Protein AF-A0A7C3IDZ4-F1 (afdb_monomer)

Structure (mmCIF, N/CA/C/O backbone):
data_AF-A0A7C3IDZ4-F1
#
_entry.id   AF-A0A7C3IDZ4-F1
#
loop_
_atom_site.group_PDB
_atom_site.id
_atom_site.type_symbol
_atom_site.label_atom_id
_atom_site.label_alt_id
_atom_site.label_comp_id
_atom_site.label_asym_id
_atom_site.label_entity_id
_atom_site.label_seq_id
_atom_site.pdbx_PDB_ins_code
_atom_site.Cartn_x
_atom_site.Cartn_y
_atom_site.Cartn_z
_atom_site.occupancy
_atom_site.B_iso_or_equiv
_atom_site.auth_seq_id
_atom_site.auth_comp_id
_atom_site.auth_asym_id
_atom_site.auth_atom_id
_atom_site.pdbx_PDB_model_num
ATOM 1 N N . MET A 1 1 ? 34.354 19.135 -45.938 1.00 57.25 1 MET A N 1
ATOM 2 C CA . MET A 1 1 ? 33.741 17.793 -45.785 1.00 57.25 1 MET A CA 1
ATOM 3 C C . MET A 1 1 ? 32.592 17.677 -46.777 1.00 57.25 1 MET A C 1
ATOM 5 O O . MET A 1 1 ? 31.870 18.653 -46.934 1.00 57.25 1 MET A O 1
ATOM 9 N N . THR A 1 2 ? 32.442 16.558 -47.489 1.00 76.56 2 THR A N 1
ATOM 10 C CA . THR A 1 2 ? 31.368 16.377 -48.483 1.00 76.56 2 THR A CA 1
ATOM 11 C C . THR A 1 2 ? 30.040 16.022 -47.804 1.00 76.56 2 THR A C 1
ATOM 13 O O . THR A 1 2 ? 30.014 15.415 -46.730 1.00 76.56 2 THR A O 1
ATOM 16 N N . ARG A 1 3 ? 28.915 16.399 -48.429 1.00 82.06 3 ARG A N 1
ATOM 17 C CA . ARG A 1 3 ? 27.558 16.241 -47.868 1.00 82.06 3 ARG A CA 1
ATOM 18 C C . ARG A 1 3 ? 27.224 14.786 -47.504 1.00 82.06 3 ARG A C 1
ATOM 20 O O . ARG A 1 3 ? 26.533 14.544 -46.522 1.00 82.06 3 ARG A O 1
ATOM 27 N N . LEU A 1 4 ? 27.765 13.824 -48.253 1.00 84.75 4 LEU A N 1
ATOM 28 C CA . LEU A 1 4 ? 27.588 12.387 -48.016 1.00 84.75 4 LEU A CA 1
ATOM 29 C C . LEU A 1 4 ? 28.241 11.931 -46.702 1.00 84.75 4 LEU A C 1
ATOM 31 O O . LEU A 1 4 ? 27.619 11.211 -45.926 1.00 84.75 4 LEU A O 1
ATOM 35 N N . THR A 1 5 ? 29.447 12.419 -46.397 1.00 88.81 5 THR A N 1
ATOM 36 C CA . THR A 1 5 ? 30.165 12.072 -45.163 1.00 88.81 5 THR A CA 1
ATOM 37 C C . THR A 1 5 ? 29.439 12.591 -43.924 1.00 88.81 5 THR A C 1
ATOM 39 O O . THR A 1 5 ? 29.325 11.879 -42.927 1.00 88.81 5 THR A O 1
ATOM 42 N N . GLN A 1 6 ? 28.892 13.808 -43.990 1.00 86.50 6 GLN A N 1
ATOM 43 C CA . GLN A 1 6 ? 28.116 14.377 -42.887 1.00 86.50 6 GLN A CA 1
ATOM 44 C C . GLN A 1 6 ? 26.840 13.566 -42.617 1.00 86.50 6 GLN A C 1
ATOM 46 O O . GLN A 1 6 ? 26.534 13.276 -41.460 1.00 86.50 6 GLN A O 1
ATOM 51 N N . VAL A 1 7 ? 26.132 13.143 -43.671 1.00 93.06 7 VAL A N 1
ATOM 52 C CA . VAL A 1 7 ? 24.937 12.295 -43.542 1.00 93.06 7 VAL A CA 1
ATOM 53 C C . VAL A 1 7 ? 25.289 10.953 -42.897 1.00 93.06 7 VAL A C 1
ATOM 55 O O . VAL A 1 7 ? 24.634 10.565 -41.936 1.00 93.06 7 VAL A O 1
ATOM 58 N N . SER A 1 8 ? 26.358 10.274 -43.324 1.00 90.62 8 SER A N 1
ATOM 59 C CA . SER A 1 8 ? 26.771 8.996 -42.720 1.00 90.62 8 SER A CA 1
ATOM 60 C C . SER A 1 8 ? 27.120 9.112 -41.229 1.00 90.62 8 SER A C 1
ATOM 62 O O . SER A 1 8 ? 26.749 8.237 -40.440 1.00 90.62 8 SER A O 1
ATOM 64 N N . ILE A 1 9 ? 27.794 10.195 -40.822 1.00 92.62 9 ILE A N 1
ATOM 65 C CA . ILE A 1 9 ? 28.137 10.450 -39.413 1.00 92.62 9 ILE A CA 1
ATOM 66 C C . ILE A 1 9 ? 26.869 10.682 -38.582 1.00 92.62 9 ILE A C 1
ATOM 68 O O . ILE A 1 9 ? 26.713 10.084 -37.512 1.00 92.62 9 ILE A O 1
ATOM 72 N N . ILE A 1 10 ? 25.946 11.510 -39.080 1.00 94.25 10 ILE A N 1
ATOM 73 C CA . ILE A 1 10 ? 24.675 11.800 -38.404 1.00 94.25 10 ILE A CA 1
ATOM 74 C C . ILE A 1 10 ? 23.832 10.527 -38.284 1.00 94.25 10 ILE A C 1
ATOM 76 O O . ILE A 1 10 ? 23.358 10.215 -37.192 1.00 94.25 10 ILE A O 1
ATOM 80 N N . THR A 1 11 ? 23.710 9.741 -39.353 1.00 94.94 11 THR A N 1
ATOM 81 C CA . THR A 1 11 ? 22.943 8.489 -39.357 1.00 94.94 11 THR A CA 1
ATOM 82 C C . THR A 1 11 ? 23.469 7.497 -38.320 1.00 94.94 11 THR A C 1
ATOM 84 O O . THR A 1 11 ? 22.690 6.956 -37.537 1.00 94.94 11 THR A O 1
ATOM 87 N N . ARG A 1 12 ? 24.793 7.300 -38.226 1.00 93.75 12 ARG A N 1
ATOM 88 C CA . ARG A 1 12 ? 25.386 6.409 -37.210 1.00 93.75 12 ARG A CA 1
ATOM 89 C C . ARG A 1 12 ? 25.112 6.902 -35.784 1.00 93.75 12 ARG A C 1
ATOM 91 O O . ARG A 1 12 ? 24.894 6.087 -34.885 1.00 93.75 12 ARG A O 1
ATOM 98 N N . LYS A 1 13 ? 25.103 8.223 -35.576 1.00 94.81 13 LYS A N 1
ATOM 99 C CA . LYS A 1 13 ? 24.764 8.840 -34.288 1.00 94.81 13 LYS A CA 1
ATOM 100 C C . LYS A 1 13 ? 23.296 8.590 -33.931 1.00 94.81 13 LYS A C 1
ATOM 102 O O . LYS A 1 13 ? 23.028 8.130 -32.825 1.00 94.81 13 LYS A O 1
ATOM 107 N N . ILE A 1 14 ? 22.376 8.816 -34.871 1.00 96.75 14 ILE A N 1
ATOM 108 C CA . ILE A 1 14 ? 20.938 8.574 -34.689 1.00 96.75 14 ILE A CA 1
ATOM 109 C C . ILE A 1 14 ? 20.689 7.113 -34.320 1.00 96.75 14 ILE A C 1
ATOM 111 O O . ILE A 1 14 ? 20.118 6.866 -33.267 1.00 96.75 14 ILE A O 1
ATOM 115 N N . ILE A 1 15 ? 21.205 6.159 -35.104 1.00 95.88 15 ILE A N 1
ATOM 116 C CA . ILE A 1 15 ? 21.013 4.720 -34.856 1.00 95.88 15 ILE A CA 1
ATOM 117 C C . ILE A 1 15 ? 21.418 4.345 -33.425 1.00 95.88 15 ILE A C 1
ATOM 119 O O . ILE A 1 15 ? 20.672 3.662 -32.725 1.00 95.88 15 ILE A O 1
ATOM 123 N N . ARG A 1 16 ? 22.574 4.835 -32.959 1.00 95.38 16 ARG A N 1
ATOM 124 C CA . ARG A 1 16 ? 23.049 4.572 -31.596 1.00 95.38 16 ARG A CA 1
ATOM 125 C C . ARG A 1 16 ? 22.072 5.099 -30.541 1.00 95.38 16 ARG A C 1
ATOM 127 O O . ARG A 1 16 ? 21.726 4.363 -29.621 1.00 95.38 16 ARG A O 1
ATOM 134 N N . TYR A 1 17 ? 21.622 6.347 -30.662 1.00 96.50 17 TYR A N 1
ATOM 135 C CA . TYR A 1 17 ? 20.685 6.928 -29.696 1.00 96.50 17 TYR A CA 1
ATOM 136 C C . TYR A 1 17 ? 19.290 6.305 -29.775 1.00 96.50 17 TYR A C 1
ATOM 138 O O . TYR A 1 17 ? 18.652 6.148 -28.739 1.00 96.50 17 TYR A O 1
ATOM 146 N N . THR A 1 18 ? 18.833 5.885 -30.956 1.00 97.12 18 THR A N 1
ATOM 147 C CA . THR A 1 18 ? 17.564 5.164 -31.110 1.00 97.12 18 THR A CA 1
ATOM 148 C C . THR A 1 18 ? 17.602 3.824 -30.381 1.00 97.12 18 THR A C 1
ATOM 150 O O . THR A 1 18 ? 16.656 3.505 -29.666 1.00 97.12 18 THR A O 1
ATOM 153 N N . ILE A 1 19 ? 18.704 3.071 -30.482 1.00 96.75 19 ILE A N 1
ATOM 154 C CA . ILE A 1 19 ? 18.875 1.806 -29.749 1.00 96.75 19 ILE A CA 1
ATOM 155 C C . ILE A 1 19 ? 18.811 2.046 -28.235 1.00 96.75 19 ILE A C 1
ATOM 157 O O . ILE A 1 19 ? 18.050 1.373 -27.541 1.00 96.75 19 ILE A O 1
ATOM 161 N N . PHE A 1 20 ? 19.539 3.044 -27.723 1.00 96.75 20 PHE A N 1
ATOM 162 C CA . PHE A 1 20 ? 19.459 3.408 -26.305 1.00 96.75 20 PHE A CA 1
ATOM 163 C C . PHE A 1 20 ? 18.056 3.870 -25.892 1.00 96.75 20 PHE A C 1
ATOM 165 O O . PHE A 1 20 ? 17.595 3.514 -24.811 1.00 96.75 20 PHE A O 1
ATOM 172 N N . GLY A 1 21 ? 17.353 4.604 -26.757 1.00 97.12 21 GLY A N 1
ATOM 173 C CA . GLY A 1 21 ? 15.973 5.024 -26.524 1.00 97.12 21 GLY A CA 1
ATOM 174 C C . GLY A 1 21 ? 15.012 3.841 -26.408 1.00 97.12 21 GLY A C 1
ATOM 175 O O . GLY A 1 21 ? 14.217 3.787 -25.472 1.00 97.12 21 GLY A O 1
ATOM 176 N N . ILE A 1 22 ? 15.122 2.855 -27.303 1.00 96.94 22 ILE A N 1
ATOM 177 C CA . ILE A 1 22 ? 14.294 1.641 -27.269 1.00 96.94 22 ILE A CA 1
ATOM 178 C C . ILE A 1 22 ? 14.565 0.846 -25.988 1.00 96.94 22 ILE A C 1
ATOM 180 O O . ILE A 1 22 ? 13.621 0.469 -25.294 1.00 96.94 22 ILE A O 1
ATOM 184 N N . ILE A 1 23 ? 15.836 0.639 -25.635 1.00 97.31 23 ILE A N 1
ATOM 185 C CA . ILE A 1 23 ? 16.214 -0.051 -24.392 1.00 97.31 23 ILE A CA 1
ATOM 186 C C . ILE A 1 23 ? 15.647 0.696 -23.175 1.00 97.31 23 ILE A C 1
ATOM 188 O O . ILE A 1 23 ? 15.051 0.077 -22.293 1.00 97.31 23 ILE A O 1
ATOM 192 N N . GLY A 1 24 ? 15.759 2.026 -23.157 1.00 97.38 24 GLY A N 1
ATOM 193 C CA . GLY A 1 24 ? 15.195 2.867 -22.102 1.00 97.38 24 GLY A CA 1
ATOM 194 C C . GLY A 1 24 ? 13.680 2.711 -21.961 1.00 97.38 24 GLY A C 1
ATOM 195 O O . GLY A 1 24 ? 13.187 2.543 -20.847 1.00 97.38 24 GLY A O 1
ATOM 196 N N . ILE A 1 25 ? 12.939 2.686 -23.072 1.00 97.06 25 ILE A N 1
ATOM 197 C CA . ILE A 1 25 ? 11.479 2.491 -23.072 1.00 97.06 25 ILE A CA 1
ATOM 198 C C . ILE A 1 25 ? 11.100 1.110 -22.522 1.00 97.06 25 ILE A C 1
ATOM 200 O O . ILE A 1 25 ? 10.138 1.000 -21.758 1.00 97.06 25 ILE A O 1
ATOM 204 N N . VAL A 1 26 ? 11.846 0.060 -22.873 1.00 97.06 26 VAL A N 1
ATOM 205 C CA . VAL A 1 26 ? 11.594 -1.302 -22.372 1.00 97.06 26 VAL A CA 1
ATOM 206 C C . VAL A 1 26 ? 11.793 -1.369 -20.858 1.00 97.06 26 VAL A C 1
ATOM 208 O O . VAL A 1 26 ? 10.920 -1.878 -20.150 1.00 97.06 26 VAL A O 1
ATOM 211 N N . ILE A 1 27 ? 12.894 -0.805 -20.353 1.00 97.31 27 ILE A N 1
ATOM 212 C CA . ILE A 1 27 ? 13.179 -0.755 -18.912 1.00 97.31 27 ILE A CA 1
ATOM 213 C C . ILE A 1 27 ? 12.111 0.066 -18.186 1.00 97.31 27 ILE A C 1
ATOM 215 O O . ILE A 1 27 ? 11.552 -0.400 -17.193 1.00 97.31 27 ILE A O 1
ATOM 219 N N . LEU A 1 28 ? 11.773 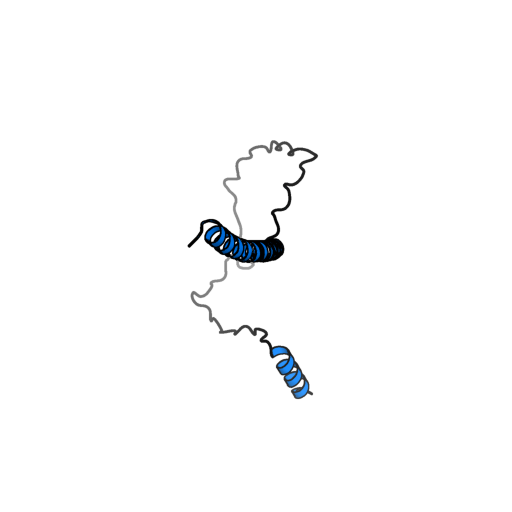1.251 -18.701 1.00 97.50 28 LEU A N 1
ATOM 220 C CA . LEU A 1 28 ? 10.767 2.131 -18.107 1.00 97.50 28 LEU A CA 1
ATOM 221 C C . LEU A 1 28 ? 9.399 1.443 -18.024 1.00 97.50 28 LEU A C 1
ATOM 223 O O . LEU A 1 28 ? 8.744 1.487 -16.983 1.00 97.50 28 LEU A O 1
ATOM 227 N N . ARG A 1 29 ? 8.980 0.758 -19.093 1.00 96.62 29 ARG A N 1
ATOM 228 C CA . ARG A 1 29 ? 7.719 0.006 -19.121 1.00 96.62 29 ARG A CA 1
ATOM 229 C C . ARG A 1 29 ? 7.723 -1.139 -18.109 1.00 96.62 29 ARG A C 1
ATOM 231 O O . ARG A 1 29 ? 6.734 -1.319 -17.399 1.00 96.62 29 ARG A O 1
ATOM 238 N N . GLY A 1 30 ? 8.817 -1.897 -18.028 1.00 96.38 30 GLY A N 1
ATOM 239 C CA . GLY A 1 30 ? 8.973 -2.977 -17.052 1.00 96.38 30 GLY A CA 1
ATOM 240 C C . GLY A 1 30 ? 8.907 -2.469 -15.609 1.00 96.38 30 GLY A C 1
ATOM 241 O O . GLY A 1 30 ? 8.152 -3.008 -14.795 1.00 96.38 30 GLY A O 1
ATOM 242 N N . ALA A 1 31 ? 9.631 -1.388 -15.313 1.00 96.81 31 ALA A N 1
ATOM 243 C CA . ALA A 1 31 ? 9.615 -0.733 -14.010 1.00 96.81 31 ALA A CA 1
ATOM 244 C C . ALA A 1 31 ? 8.212 -0.217 -13.651 1.00 96.81 31 ALA A C 1
ATOM 246 O O . ALA A 1 31 ? 7.723 -0.496 -12.558 1.00 96.81 31 ALA A O 1
ATOM 247 N N . PHE A 1 32 ? 7.526 0.453 -14.583 1.00 96.94 32 PHE A N 1
ATOM 248 C CA . PHE A 1 32 ? 6.181 0.988 -14.363 1.00 96.94 32 PHE A CA 1
ATOM 249 C C . PHE A 1 32 ? 5.153 -0.111 -14.065 1.00 96.94 32 PHE A C 1
ATOM 251 O O . PHE A 1 32 ? 4.392 -0.005 -13.106 1.00 96.94 32 PHE A O 1
ATOM 258 N N . LEU A 1 33 ? 5.152 -1.202 -14.840 1.00 95.06 33 LEU A N 1
ATOM 259 C CA . LEU A 1 33 ? 4.241 -2.330 -14.611 1.00 95.06 33 LEU A CA 1
ATOM 260 C C . LEU A 1 33 ? 4.504 -3.019 -13.267 1.00 95.06 33 LEU A C 1
ATOM 262 O O . LEU A 1 33 ? 3.561 -3.415 -12.581 1.00 95.06 33 LEU A O 1
ATOM 266 N N . THR A 1 34 ? 5.773 -3.156 -12.889 1.00 94.62 34 THR A N 1
ATOM 267 C CA . THR A 1 34 ? 6.170 -3.767 -11.614 1.00 94.62 34 THR A CA 1
ATOM 268 C C . THR A 1 34 ? 5.755 -2.884 -10.442 1.00 94.62 34 THR A C 1
ATOM 270 O O . THR A 1 34 ? 5.099 -3.364 -9.519 1.00 94.62 34 THR A O 1
ATOM 273 N N . ALA A 1 35 ? 6.040 -1.582 -10.517 1.00 93.44 35 ALA A N 1
ATOM 274 C CA . ALA A 1 35 ? 5.618 -0.603 -9.522 1.00 93.44 35 ALA A CA 1
ATOM 275 C C . ALA A 1 35 ? 4.090 -0.573 -9.369 1.00 93.44 35 ALA A C 1
ATOM 277 O O . ALA A 1 35 ? 3.585 -0.609 -8.249 1.00 93.44 35 ALA A O 1
ATOM 278 N N . TYR A 1 36 ? 3.344 -0.597 -10.478 1.00 94.12 36 TYR A N 1
ATOM 279 C CA . TYR A 1 36 ? 1.882 -0.638 -10.454 1.00 94.12 36 TYR A CA 1
ATOM 280 C C . TYR A 1 36 ? 1.340 -1.905 -9.777 1.00 94.12 36 TYR A C 1
ATOM 282 O O . TYR A 1 36 ? 0.413 -1.826 -8.971 1.00 94.12 36 TYR A O 1
ATOM 290 N N . LYS A 1 37 ? 1.924 -3.078 -10.061 1.00 91.12 37 LYS A N 1
ATOM 291 C CA . LYS A 1 37 ? 1.531 -4.343 -9.417 1.00 91.12 37 LYS A CA 1
ATOM 292 C C . LYS A 1 37 ? 1.793 -4.329 -7.914 1.00 91.12 37 LYS A C 1
ATOM 294 O O . LYS A 1 37 ? 0.915 -4.718 -7.152 1.00 91.12 37 LYS A O 1
ATOM 299 N N . ILE A 1 38 ? 2.968 -3.857 -7.498 1.00 92.38 38 ILE A N 1
ATOM 300 C CA . ILE A 1 38 ? 3.326 -3.721 -6.080 1.00 92.38 38 ILE A CA 1
ATOM 301 C C . ILE A 1 38 ? 2.355 -2.757 -5.391 1.00 92.38 38 ILE A C 1
ATOM 303 O O . ILE A 1 38 ? 1.802 -3.080 -4.344 1.00 92.38 38 ILE A O 1
ATOM 307 N N . TYR A 1 39 ? 2.077 -1.609 -6.012 1.00 91.31 39 TYR A N 1
ATOM 308 C CA . TYR A 1 39 ? 1.122 -0.639 -5.487 1.00 91.31 39 TYR A CA 1
ATOM 309 C C . TYR A 1 39 ? -0.273 -1.248 -5.307 1.00 91.31 39 TYR A C 1
ATOM 311 O O . TYR A 1 39 ? -0.848 -1.138 -4.232 1.00 91.31 39 TYR A O 1
ATOM 319 N N . ARG A 1 40 ? -0.794 -1.956 -6.315 1.00 88.06 40 ARG A N 1
ATOM 320 C CA . ARG A 1 40 ? -2.124 -2.587 -6.264 1.00 88.06 40 ARG A CA 1
ATOM 321 C C . ARG A 1 40 ? -2.203 -3.773 -5.292 1.00 88.06 40 ARG A C 1
ATOM 323 O O . ARG A 1 40 ? -3.296 -4.110 -4.851 1.00 88.06 40 ARG A O 1
ATOM 330 N N . TYR A 1 41 ? -1.074 -4.407 -4.973 1.00 88.25 41 TYR A N 1
ATOM 331 C CA . TYR A 1 41 ? -0.998 -5.463 -3.961 1.00 88.25 41 TYR A CA 1
ATOM 332 C C . TYR A 1 41 ? -1.181 -4.899 -2.545 1.00 88.25 41 TYR A C 1
ATOM 334 O O . TYR A 1 41 ? -1.937 -5.460 -1.758 1.00 88.25 41 TYR A O 1
ATOM 342 N N . TYR A 1 42 ? -0.537 -3.769 -2.237 1.00 88.75 42 TYR A N 1
ATOM 343 C CA . TYR A 1 42 ? -0.679 -3.105 -0.935 1.00 88.75 42 TYR A CA 1
ATOM 344 C C . TYR A 1 42 ? -1.936 -2.228 -0.833 1.00 88.75 42 TYR A C 1
ATOM 346 O O . TYR A 1 42 ? -2.514 -2.103 0.243 1.00 88.75 42 TYR A O 1
ATOM 354 N N . PHE A 1 43 ? -2.376 -1.648 -1.951 1.00 88.94 43 PHE A N 1
ATOM 355 C CA . PHE A 1 43 ? -3.562 -0.800 -2.064 1.00 88.94 43 PHE A CA 1
ATOM 356 C C . PHE A 1 43 ? -4.514 -1.400 -3.106 1.00 88.94 43 PHE A C 1
ATOM 358 O O . PHE A 1 43 ? -4.518 -0.970 -4.269 1.00 88.94 43 PHE A O 1
ATOM 365 N N . PRO A 1 44 ? -5.301 -2.425 -2.729 1.00 82.75 44 PRO A N 1
ATOM 366 C CA . PRO A 1 44 ? -6.281 -3.001 -3.636 1.00 82.75 44 PRO A CA 1
ATOM 367 C C . PRO A 1 44 ? -7.265 -1.920 -4.087 1.00 82.75 44 PRO A C 1
ATOM 369 O O . PRO A 1 44 ? -7.604 -1.005 -3.335 1.00 82.75 44 PRO A O 1
ATOM 372 N N . ALA A 1 45 ? -7.722 -2.013 -5.337 1.00 79.44 45 ALA A N 1
ATOM 373 C CA . ALA A 1 45 ? -8.754 -1.102 -5.808 1.00 79.44 45 ALA A CA 1
ATOM 374 C C . ALA A 1 45 ? -10.012 -1.232 -4.944 1.00 79.44 45 ALA A C 1
ATOM 376 O O . ALA A 1 45 ? -10.320 -2.344 -4.502 1.00 79.44 45 ALA A O 1
ATOM 377 N N . PRO A 1 46 ? -10.749 -0.125 -4.744 1.00 75.44 46 PRO A N 1
ATOM 378 C CA . PRO A 1 46 ? -12.013 -0.167 -4.034 1.00 75.44 46 PRO A CA 1
ATOM 379 C C . PRO A 1 46 ? -12.896 -1.255 -4.651 1.00 75.44 46 PRO A C 1
ATOM 381 O O . PRO A 1 46 ? -12.965 -1.337 -5.886 1.00 75.44 46 PRO A O 1
ATOM 384 N N . PRO A 1 47 ? -13.534 -2.107 -3.832 1.00 75.62 47 PRO A N 1
ATOM 385 C CA . PRO A 1 47 ? -14.455 -3.101 -4.351 1.00 75.62 47 PRO A CA 1
ATOM 386 C C . PRO A 1 47 ? -15.527 -2.401 -5.198 1.00 75.62 47 PRO A C 1
ATOM 388 O O . PRO A 1 47 ? -15.910 -1.266 -4.885 1.00 75.62 47 PRO A O 1
ATOM 391 N N . PRO A 1 48 ? -15.992 -3.040 -6.288 1.00 77.50 48 PRO A N 1
ATOM 392 C CA . PRO A 1 48 ? -17.059 -2.478 -7.098 1.00 77.50 48 PRO A CA 1
ATOM 393 C C . PRO A 1 48 ? -18.264 -2.168 -6.201 1.00 77.50 48 PRO A C 1
ATOM 395 O O . PRO A 1 48 ? -18.508 -2.902 -5.235 1.00 77.50 48 PRO A O 1
ATOM 398 N N . PRO A 1 49 ? -19.002 -1.081 -6.486 1.00 74.19 49 PRO A N 1
ATOM 399 C CA . PRO A 1 49 ? -20.149 -0.715 -5.676 1.00 74.19 49 PRO A CA 1
ATOM 400 C C . PRO A 1 49 ? -21.110 -1.910 -5.593 1.00 74.19 49 PRO A C 1
ATOM 402 O O . PRO A 1 49 ? -21.309 -2.600 -6.601 1.00 74.19 49 PRO A O 1
ATOM 405 N N . PRO A 1 50 ? -21.685 -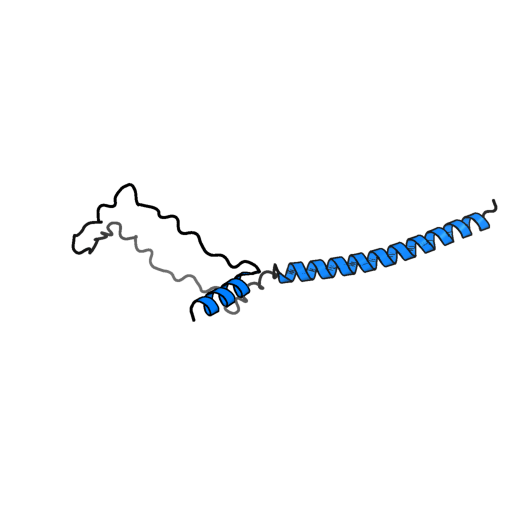2.184 -4.409 1.00 71.12 50 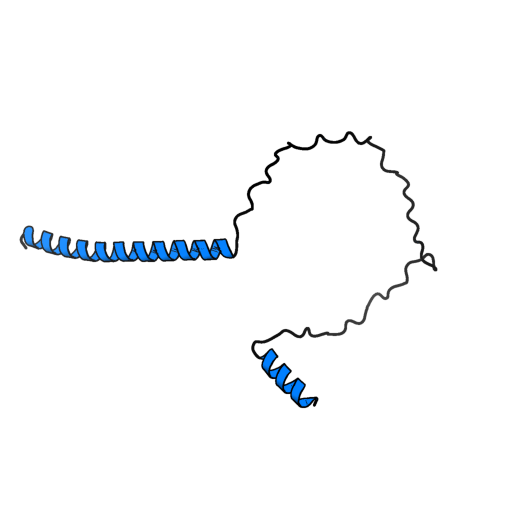PRO A N 1
ATOM 406 C CA . PRO A 1 50 ? -22.592 -3.304 -4.236 1.00 71.12 50 PRO A CA 1
ATOM 407 C C . PRO A 1 50 ? -23.699 -3.240 -5.288 1.00 71.12 50 PRO A C 1
ATOM 409 O O . PRO A 1 50 ? -24.361 -2.214 -5.452 1.00 71.12 50 PRO A O 1
ATOM 412 N N . THR A 1 51 ? -23.878 -4.341 -6.021 1.00 71.00 51 THR A N 1
ATOM 413 C CA . THR A 1 51 ? -24.968 -4.473 -6.989 1.00 71.00 51 THR A CA 1
ATOM 414 C C . THR A 1 51 ? -26.276 -4.492 -6.207 1.00 71.00 51 THR A C 1
ATOM 416 O O . THR A 1 51 ? -26.635 -5.493 -5.595 1.00 71.00 51 THR A O 1
ATOM 419 N N . VAL A 1 52 ? -26.984 -3.364 -6.191 1.00 64.06 52 VAL A N 1
ATOM 420 C CA . VAL A 1 52 ? -28.342 -3.252 -5.642 1.00 64.06 52 VAL A CA 1
ATOM 421 C C . VAL A 1 52 ? -29.328 -3.867 -6.635 1.00 64.06 52 VAL A C 1
ATOM 423 O O . VAL A 1 52 ? -30.097 -3.165 -7.285 1.00 64.06 52 VAL A O 1
ATOM 426 N N . SER A 1 53 ? -29.298 -5.194 -6.769 1.00 67.25 53 SER A N 1
ATOM 427 C CA . SER A 1 53 ? -30.203 -5.949 -7.651 1.00 67.25 53 SER A CA 1
ATOM 428 C C . SER A 1 53 ? -31.681 -5.795 -7.274 1.00 67.25 53 SER A C 1
ATOM 430 O O . SER A 1 53 ? -32.547 -5.995 -8.116 1.00 67.25 53 SER A O 1
ATOM 432 N N . PHE A 1 54 ? -31.975 -5.400 -6.032 1.00 70.75 54 PHE A N 1
ATOM 433 C CA . PHE A 1 54 ? -33.337 -5.255 -5.505 1.00 70.75 54 PHE A CA 1
ATOM 434 C C . PHE A 1 54 ? -33.733 -3.802 -5.191 1.00 70.75 54 PHE A C 1
ATOM 436 O O . PHE A 1 54 ? -34.742 -3.568 -4.532 1.00 70.75 54 PHE A O 1
ATOM 443 N N . GLY A 1 55 ? -32.964 -2.813 -5.666 1.00 71.94 55 GLY A N 1
ATOM 444 C CA . GLY A 1 55 ? -33.200 -1.406 -5.332 1.00 71.94 55 GLY A CA 1
ATOM 445 C C . GLY A 1 55 ? -32.969 -1.097 -3.844 1.00 71.94 55 GLY A C 1
ATOM 446 O O . GLY A 1 55 ? -32.556 -1.951 -3.061 1.00 71.94 55 GLY A O 1
ATOM 447 N N . LYS A 1 56 ? -33.177 0.162 -3.444 1.00 74.44 56 LYS A N 1
ATOM 448 C CA . LYS A 1 56 ? -33.138 0.554 -2.026 1.00 74.44 56 LYS A CA 1
ATOM 449 C C . LYS A 1 56 ? -34.477 0.191 -1.390 1.00 74.44 56 LYS A C 1
ATOM 451 O O . LYS A 1 56 ? -35.517 0.511 -1.961 1.00 74.44 56 LYS A O 1
ATOM 456 N N . LEU A 1 57 ? -34.448 -0.438 -0.215 1.00 79.88 57 LEU A N 1
ATOM 457 C CA . LEU A 1 57 ? -35.660 -0.684 0.565 1.00 79.88 57 LEU A CA 1
ATOM 458 C C . LEU A 1 57 ? -36.370 0.667 0.809 1.00 79.88 57 LEU A C 1
ATOM 460 O O . LEU A 1 57 ? -35.692 1.617 1.219 1.00 79.88 57 LEU A O 1
ATOM 464 N N . PRO A 1 58 ? -37.684 0.796 0.548 1.00 82.12 58 PRO A N 1
ATOM 465 C CA . PRO A 1 58 ? -38.413 2.013 0.882 1.00 82.12 58 PRO A CA 1
ATOM 466 C C . PRO A 1 58 ? -38.291 2.295 2.382 1.00 82.12 58 PRO A C 1
ATOM 468 O O . PRO A 1 58 ? -38.325 1.377 3.204 1.00 82.12 58 PRO A O 1
ATOM 471 N N . ALA A 1 59 ? -38.121 3.569 2.735 1.00 79.75 59 ALA A N 1
ATOM 472 C CA . ALA A 1 59 ? -38.041 3.979 4.128 1.00 79.75 59 ALA A CA 1
ATOM 473 C C . ALA A 1 59 ? -39.356 3.623 4.833 1.00 79.75 59 ALA A C 1
ATOM 475 O O . ALA A 1 59 ? -40.432 4.040 4.404 1.00 79.75 59 ALA A O 1
ATOM 476 N N . LEU A 1 60 ? -39.261 2.833 5.902 1.00 80.31 60 LEU A N 1
ATOM 477 C CA . LEU A 1 60 ? -40.409 2.506 6.736 1.00 80.31 60 LEU A CA 1
ATOM 478 C C . LEU A 1 60 ? -40.932 3.804 7.372 1.00 80.31 60 LEU A C 1
ATOM 480 O O . LEU A 1 60 ? -40.135 4.538 7.967 1.00 80.31 60 LEU A O 1
ATOM 484 N N . PRO A 1 61 ? -42.239 4.101 7.278 1.00 81.19 61 PRO A N 1
ATOM 485 C CA . PRO A 1 61 ? -42.835 5.221 7.988 1.00 81.19 61 PRO A CA 1
ATOM 486 C C . PRO A 1 61 ? -42.920 4.856 9.472 1.00 81.19 61 PRO A C 1
ATOM 488 O O . PRO A 1 61 ? -43.945 4.387 9.965 1.00 81.19 61 PRO A O 1
ATOM 491 N N . PHE A 1 62 ? -41.812 5.017 10.194 1.00 80.31 62 PHE A N 1
ATOM 492 C CA . PHE A 1 62 ? -41.850 4.949 11.645 1.00 80.31 62 PHE A CA 1
ATOM 493 C C . PHE A 1 62 ? -42.664 6.143 12.151 1.00 80.31 62 PHE A C 1
ATOM 495 O O . PHE A 1 62 ? -42.398 7.273 11.733 1.00 80.31 62 PHE A O 1
ATOM 502 N N . PRO A 1 63 ? -43.653 5.932 13.035 1.00 78.00 63 PRO A N 1
ATOM 503 C CA . PRO A 1 63 ? -44.340 7.043 13.666 1.00 78.00 63 PRO A CA 1
ATOM 504 C C . PRO A 1 63 ? -43.303 7.879 14.415 1.00 78.00 63 PRO A C 1
ATOM 506 O O . PRO A 1 63 ? -42.504 7.342 15.187 1.00 78.00 63 PRO A O 1
ATOM 509 N N . GLN A 1 64 ? -43.320 9.186 14.170 1.00 71.56 64 GLN A N 1
ATOM 510 C CA . GLN A 1 64 ? -42.504 10.170 14.868 1.00 71.56 64 GLN A CA 1
ATOM 511 C C . GLN A 1 64 ? -43.032 10.252 16.307 1.00 71.56 64 GLN A C 1
ATOM 513 O O . GLN A 1 64 ? -43.869 11.082 16.639 1.00 71.56 64 GLN A O 1
ATOM 518 N N . LYS A 1 65 ? -42.650 9.286 17.147 1.00 69.62 65 LYS A N 1
ATOM 519 C CA . LYS A 1 65 ? -42.903 9.370 18.581 1.00 69.62 65 LYS A CA 1
ATOM 520 C C . LYS A 1 65 ? -41.959 10.424 19.128 1.00 69.62 65 LYS A C 1
ATOM 522 O O . LYS A 1 65 ? -40.752 10.333 18.906 1.00 69.62 65 LYS A O 1
ATOM 527 N N . ASP A 1 66 ? -42.515 11.395 19.838 1.00 73.00 66 ASP A N 1
ATOM 528 C CA . ASP A 1 66 ? -41.722 12.328 20.619 1.00 73.00 66 ASP A CA 1
ATOM 529 C C . ASP A 1 66 ? -40.787 11.525 21.522 1.00 73.00 66 ASP A C 1
ATOM 531 O O . ASP A 1 66 ? -41.218 10.619 22.246 1.00 73.00 66 ASP A O 1
ATOM 535 N N . ASN A 1 67 ? -39.487 11.812 21.430 1.00 68.88 67 ASN A N 1
ATOM 536 C CA . ASN A 1 67 ? -38.513 11.214 22.328 1.00 68.88 67 ASN A CA 1
ATOM 537 C C . ASN A 1 67 ? -38.983 11.493 23.761 1.00 68.88 67 ASN A C 1
ATOM 539 O O . ASN A 1 67 ? -39.243 12.658 24.080 1.00 68.88 67 ASN A O 1
ATOM 543 N N . PRO A 1 68 ? -39.115 10.469 24.622 1.00 73.06 68 PRO A N 1
ATOM 544 C CA . PRO A 1 68 ? -39.616 10.665 25.972 1.00 73.06 68 PRO A CA 1
ATOM 545 C C . PRO A 1 68 ? -38.740 11.694 26.688 1.00 73.06 68 PRO A C 1
ATOM 547 O O . PRO A 1 68 ? -37.571 11.449 26.977 1.00 73.06 68 PRO A O 1
ATOM 550 N N . THR A 1 69 ? -39.317 12.865 2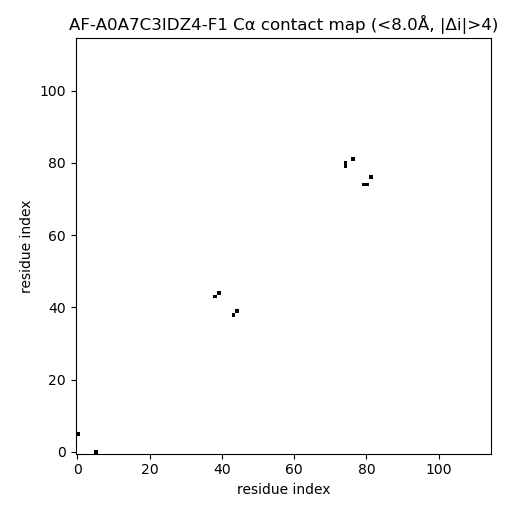6.962 1.00 71.38 69 THR A N 1
ATOM 551 C CA . THR A 1 69 ? -38.616 14.011 27.561 1.00 71.38 69 THR A CA 1
ATOM 552 C C . THR A 1 69 ? -38.184 13.725 29.004 1.00 71.38 69 THR A C 1
ATOM 554 O O . THR A 1 69 ? -37.371 14.449 29.564 1.00 71.38 69 THR A O 1
ATOM 557 N N . ASN A 1 70 ? -38.708 12.653 29.609 1.00 74.25 70 ASN A N 1
ATOM 558 C CA . ASN A 1 70 ? -38.493 12.294 31.008 1.00 74.25 70 ASN A CA 1
ATOM 559 C C . ASN A 1 70 ? -37.968 10.855 31.167 1.00 74.25 70 ASN A C 1
ATOM 561 O O . ASN A 1 70 ? -38.551 10.027 31.867 1.00 74.25 70 ASN A O 1
ATOM 565 N N . LEU A 1 71 ? -36.875 10.535 30.471 1.00 73.94 71 LEU A N 1
ATOM 566 C CA . LEU A 1 71 ? -36.113 9.310 30.717 1.00 73.94 71 LEU A CA 1
ATOM 567 C C . LEU A 1 71 ? -35.348 9.449 32.039 1.00 73.94 71 LEU A C 1
ATOM 569 O O . LEU A 1 71 ? -34.348 10.161 32.116 1.00 73.94 71 LEU A O 1
ATOM 573 N N . GLN A 1 72 ? -35.812 8.758 33.080 1.00 78.88 72 GLN A N 1
ATOM 574 C CA . GLN A 1 72 ? -35.081 8.646 34.340 1.00 78.88 72 GLN A CA 1
ATOM 575 C C . GLN A 1 72 ? -34.169 7.421 34.298 1.00 78.88 72 GLN A C 1
ATOM 577 O O . GLN A 1 72 ? -34.636 6.284 34.313 1.00 78.88 72 GLN A O 1
ATOM 582 N N . PHE A 1 73 ? -32.861 7.655 34.262 1.00 78.06 73 PHE A N 1
ATOM 583 C CA . PHE A 1 73 ? -31.861 6.601 34.392 1.00 78.06 73 PHE A CA 1
ATOM 584 C C . PHE A 1 73 ? -31.547 6.398 35.876 1.00 78.06 73 PHE A C 1
ATOM 586 O O . PHE A 1 73 ? -31.152 7.341 36.562 1.00 78.06 73 PHE A O 1
ATOM 593 N N . ARG A 1 74 ? -31.739 5.175 36.379 1.00 78.12 74 ARG A N 1
ATOM 594 C CA . ARG A 1 74 ? -31.376 4.784 37.747 1.00 78.12 74 ARG A CA 1
ATOM 595 C C . ARG A 1 74 ? -30.149 3.887 37.713 1.00 78.12 74 ARG A C 1
ATOM 597 O O . ARG A 1 74 ? -30.038 3.008 36.862 1.00 78.12 74 ARG A O 1
ATOM 604 N N . LEU A 1 75 ? -29.215 4.149 38.620 1.00 80.12 75 LEU A N 1
ATOM 605 C CA . LEU A 1 75 ? -28.019 3.339 38.779 1.00 80.12 75 LEU A CA 1
ATOM 606 C C . LEU A 1 75 ? -28.320 2.225 39.788 1.00 80.12 75 LEU A C 1
ATOM 608 O O . LEU A 1 75 ? -28.343 2.463 40.991 1.00 80.12 75 LEU A O 1
ATOM 612 N N . GLU A 1 76 ? -28.542 1.013 39.291 1.00 80.56 76 GLU A N 1
ATOM 613 C CA . GLU A 1 76 ? -28.813 -0.172 40.115 1.00 80.56 76 GLU A CA 1
ATOM 614 C C . GLU A 1 76 ? -27.495 -0.782 40.637 1.00 80.56 76 GLU A C 1
ATOM 616 O O . GLU A 1 76 ? -27.130 -1.911 40.305 1.00 80.56 76 GLU A O 1
ATOM 621 N N . THR A 1 77 ? -26.719 -0.013 41.409 1.00 79.56 77 THR A N 1
ATOM 622 C CA . THR A 1 77 ? -25.580 -0.553 42.173 1.00 79.56 77 THR A CA 1
ATOM 623 C C . THR A 1 77 ? -26.028 -0.910 43.594 1.00 79.56 77 THR A C 1
ATOM 625 O O . THR A 1 77 ? -26.902 -0.237 44.137 1.00 79.56 77 THR A O 1
ATOM 628 N N . PRO A 1 78 ? -25.420 -1.915 44.258 1.00 77.44 78 PRO A N 1
ATOM 629 C CA . PRO A 1 78 ? -25.767 -2.284 45.639 1.00 77.44 78 PRO A CA 1
ATOM 630 C C . PRO A 1 78 ? -25.692 -1.120 46.642 1.00 77.44 78 PRO A C 1
ATOM 632 O O . PRO A 1 78 ? -26.365 -1.127 47.666 1.00 77.44 78 PRO A O 1
ATOM 635 N N . THR A 1 79 ? -24.866 -0.117 46.343 1.00 75.75 79 THR A N 1
ATOM 636 C CA . THR A 1 79 ? -24.657 1.103 47.133 1.00 75.75 79 THR A CA 1
ATOM 637 C C . THR A 1 79 ? -25.359 2.339 46.557 1.00 75.75 79 THR A C 1
ATOM 639 O O . THR A 1 79 ? -25.179 3.433 47.092 1.00 75.75 79 THR A O 1
ATOM 642 N N . GLY A 1 80 ? -26.108 2.214 45.452 1.00 74.00 80 GLY A N 1
ATOM 643 C CA . GLY A 1 80 ? -26.857 3.302 44.802 1.00 74.00 80 GLY A CA 1
ATOM 644 C C . GLY A 1 80 ? -26.016 4.496 44.326 1.00 74.00 80 GLY A C 1
ATOM 645 O O . GLY A 1 80 ? -26.554 5.551 44.002 1.00 74.00 80 GLY A O 1
ATOM 646 N N . SER A 1 81 ? -24.690 4.360 44.322 1.00 79.25 81 SER A N 1
ATOM 647 C CA . SER A 1 81 ? -23.732 5.431 44.051 1.00 79.25 81 SER A CA 1
ATOM 648 C C . SER A 1 81 ? -22.522 4.902 43.285 1.00 79.25 81 SER A C 1
ATOM 650 O O . SER A 1 81 ? -22.216 3.704 43.312 1.00 79.25 81 SER A O 1
ATOM 652 N N . LEU A 1 82 ? -21.846 5.806 42.572 1.00 79.94 82 LEU A N 1
ATOM 653 C CA . LEU A 1 82 ? -20.546 5.523 41.973 1.00 79.94 82 LEU A CA 1
ATOM 654 C C . LEU A 1 82 ? -19.479 5.526 43.079 1.00 79.94 82 LEU A C 1
ATOM 656 O O . LEU A 1 82 ? -19.506 6.410 43.937 1.00 79.94 82 LEU A O 1
ATOM 660 N N . PRO A 1 83 ? -18.533 4.573 43.075 1.00 80.06 83 PRO A N 1
ATOM 661 C CA . PRO A 1 83 ? -17.438 4.581 44.035 1.00 80.06 83 PRO A CA 1
ATOM 662 C C . PRO A 1 83 ? -16.581 5.842 43.856 1.00 80.06 83 PRO A C 1
ATOM 664 O O . PRO A 1 83 ? -16.348 6.303 42.738 1.00 80.06 83 PRO A O 1
ATOM 667 N N . GLN A 1 84 ? -16.099 6.402 44.966 1.00 81.50 84 GLN A N 1
ATOM 668 C CA . GLN A 1 84 ? -15.217 7.564 44.932 1.00 81.50 84 GLN A CA 1
ATOM 669 C C . GLN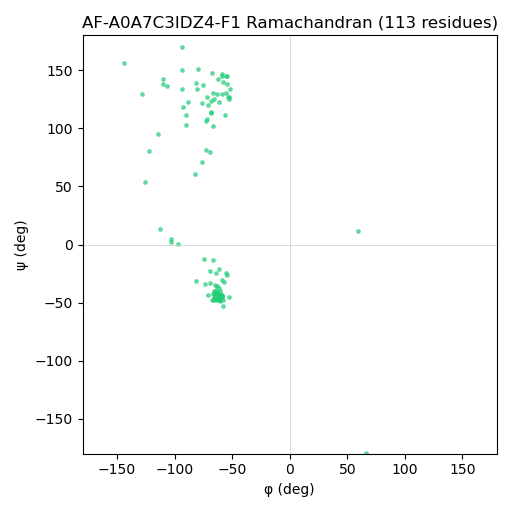 A 1 84 ? -13.834 7.138 44.425 1.00 81.50 84 GLN A C 1
ATOM 671 O O . GLN A 1 84 ? -13.078 6.463 45.125 1.00 81.50 84 GLN A O 1
ATOM 676 N N . PHE A 1 85 ? -13.502 7.534 43.199 1.00 82.62 85 PHE A N 1
ATOM 677 C CA . PHE A 1 85 ? -12.185 7.282 42.624 1.00 82.62 85 PHE A CA 1
ATOM 678 C C . PHE A 1 85 ? -11.172 8.331 43.115 1.00 82.62 85 PHE A C 1
ATOM 680 O O . PHE A 1 85 ? -11.504 9.518 43.188 1.00 82.62 85 PHE A O 1
ATOM 687 N N . PRO A 1 86 ? -9.931 7.936 43.449 1.00 86.94 86 PRO A N 1
ATOM 688 C CA . PRO A 1 86 ? -8.873 8.887 43.763 1.00 86.94 86 PRO A CA 1
ATOM 689 C C . PRO A 1 86 ? -8.470 9.682 42.512 1.00 86.94 86 PRO A C 1
ATOM 691 O O . PRO A 1 86 ? -8.470 9.152 41.403 1.00 86.94 86 PRO A O 1
ATOM 694 N N . TYR A 1 87 ? -8.064 10.943 42.700 1.00 84.25 87 TYR A N 1
ATOM 695 C CA . TYR A 1 87 ? -7.626 11.828 41.607 1.00 84.25 87 TYR A CA 1
ATOM 696 C C . TYR A 1 87 ? -6.358 11.323 40.896 1.00 84.25 87 TYR A C 1
ATOM 698 O O . TYR A 1 87 ? -6.125 11.621 39.728 1.00 84.25 87 TYR A O 1
ATOM 706 N N . THR A 1 88 ? -5.552 10.523 41.598 1.00 85.88 88 THR A N 1
ATOM 707 C CA . THR A 1 88 ? -4.298 9.969 41.090 1.00 85.88 88 THR A CA 1
ATOM 708 C C . THR A 1 88 ? -4.286 8.462 41.294 1.00 85.88 88 THR A C 1
ATOM 710 O O . THR A 1 88 ? -4.510 7.968 42.400 1.00 85.88 88 THR A O 1
ATOM 713 N N . VAL A 1 89 ? -3.975 7.728 40.229 1.00 85.94 89 VAL A N 1
ATOM 714 C CA . VAL A 1 89 ? -3.805 6.272 40.244 1.00 85.94 89 VAL A CA 1
ATOM 715 C C . VAL A 1 89 ? -2.325 5.961 40.033 1.00 85.94 89 VAL A C 1
ATOM 717 O O . VAL A 1 89 ? -1.641 6.642 39.269 1.00 85.94 89 VAL A O 1
ATOM 720 N N . LYS A 1 90 ? -1.802 4.941 40.721 1.00 87.69 90 LYS A N 1
ATOM 721 C CA . LYS A 1 90 ? -0.420 4.489 40.521 1.00 87.69 90 LYS A CA 1
ATOM 722 C C . LYS A 1 90 ? -0.299 3.850 39.138 1.00 87.69 90 LYS A C 1
ATOM 724 O O . LYS A 1 90 ? -0.891 2.804 38.889 1.00 87.69 90 LYS A O 1
ATOM 729 N N . VAL A 1 91 ? 0.474 4.473 38.253 1.00 87.12 91 VAL A N 1
ATOM 730 C CA . VAL A 1 91 ? 0.826 3.902 36.950 1.00 87.12 91 VAL A CA 1
ATOM 731 C C . VAL A 1 91 ? 2.145 3.160 37.108 1.00 87.12 91 VAL A C 1
ATOM 733 O O . VAL A 1 91 ? 3.161 3.757 37.460 1.00 87.12 91 VAL A O 1
ATOM 736 N N . PHE A 1 92 ? 2.129 1.853 36.866 1.00 89.38 92 PHE A N 1
ATOM 737 C CA . PHE A 1 92 ? 3.338 1.039 36.856 1.00 89.38 92 PHE A CA 1
ATOM 738 C C . PHE A 1 92 ? 3.869 0.936 35.429 1.00 89.38 92 PHE A C 1
ATOM 740 O O . PHE A 1 92 ? 3.113 0.687 34.490 1.00 89.38 92 PHE A O 1
ATOM 747 N N . PHE A 1 93 ? 5.177 1.129 35.265 1.00 87.56 93 PHE A N 1
ATOM 748 C CA . PHE A 1 93 ? 5.833 0.938 33.979 1.00 87.56 93 PHE A CA 1
ATOM 749 C C . PHE A 1 93 ? 5.827 -0.550 33.622 1.00 87.56 93 PHE A C 1
ATOM 751 O O . PHE A 1 93 ? 6.478 -1.357 34.283 1.00 87.56 93 PHE A O 1
ATOM 758 N N . MET A 1 94 ? 5.085 -0.906 32.575 1.00 87.50 94 MET A N 1
ATOM 759 C CA . MET A 1 94 ? 5.036 -2.263 32.042 1.00 87.50 94 MET A CA 1
ATOM 760 C C . MET A 1 94 ? 5.647 -2.257 30.635 1.00 87.50 94 MET A C 1
ATOM 762 O O . MET A 1 94 ? 4.954 -1.923 29.669 1.00 87.50 94 MET A O 1
ATOM 766 N N . PRO A 1 95 ? 6.948 -2.571 30.492 1.00 85.44 95 PRO A N 1
ATOM 767 C CA . PRO A 1 95 ? 7.581 -2.617 29.185 1.00 85.44 95 PRO A CA 1
ATOM 768 C C . PRO A 1 95 ? 6.964 -3.751 28.369 1.00 85.44 95 PRO A C 1
ATOM 770 O O . PRO A 1 95 ? 6.919 -4.906 28.793 1.00 85.44 95 PRO A O 1
ATOM 773 N N . LYS A 1 96 ? 6.472 -3.415 27.179 1.00 83.62 96 LYS A N 1
ATOM 774 C CA . LYS A 1 96 ? 5.918 -4.399 26.256 1.00 83.62 96 LYS A CA 1
ATOM 775 C C . LYS A 1 96 ? 7.081 -5.152 25.608 1.00 83.62 96 LYS A C 1
ATOM 777 O O . LYS A 1 96 ? 7.946 -4.535 24.992 1.00 83.62 96 LYS A O 1
ATOM 782 N N . VAL A 1 97 ? 7.116 -6.472 25.763 1.00 80.69 97 VAL A N 1
ATOM 783 C CA . VAL A 1 97 ? 8.092 -7.321 25.069 1.00 80.69 97 VAL A CA 1
ATOM 784 C C . VAL A 1 97 ? 7.739 -7.378 23.584 1.00 80.69 97 VAL A C 1
ATOM 786 O O . VAL A 1 97 ? 6.638 -7.786 23.217 1.00 80.69 97 VAL A O 1
ATOM 789 N N . PHE A 1 98 ? 8.666 -6.941 22.731 1.00 82.06 98 PHE A N 1
ATOM 790 C CA . PHE A 1 98 ? 8.533 -7.012 21.278 1.00 82.06 98 PHE A CA 1
ATOM 791 C C . PHE A 1 98 ? 9.516 -8.044 20.714 1.00 82.06 98 PHE A C 1
ATOM 793 O O . PHE A 1 98 ? 10.668 -8.080 21.152 1.00 82.06 98 PHE A O 1
ATOM 800 N N . PRO A 1 99 ? 9.097 -8.875 19.743 1.00 82.75 99 PRO A N 1
ATOM 801 C CA . PRO A 1 99 ? 9.997 -9.822 19.106 1.00 82.75 99 PRO A CA 1
ATOM 802 C C . PRO A 1 99 ? 11.028 -9.075 18.251 1.00 82.75 99 PRO A C 1
ATOM 804 O O . PRO A 1 99 ? 10.681 -8.314 17.350 1.00 82.75 99 PRO A O 1
ATOM 807 N N . THR A 1 100 ? 12.308 -9.307 18.529 1.00 83.94 100 THR A N 1
ATOM 808 C CA . THR A 1 100 ? 13.431 -8.918 17.665 1.00 83.94 100 THR A CA 1
ATOM 809 C C . THR A 1 100 ? 13.806 -10.089 16.752 1.00 83.94 100 THR A C 1
ATOM 811 O O . THR A 1 100 ? 13.345 -11.216 16.955 1.00 83.94 100 THR A O 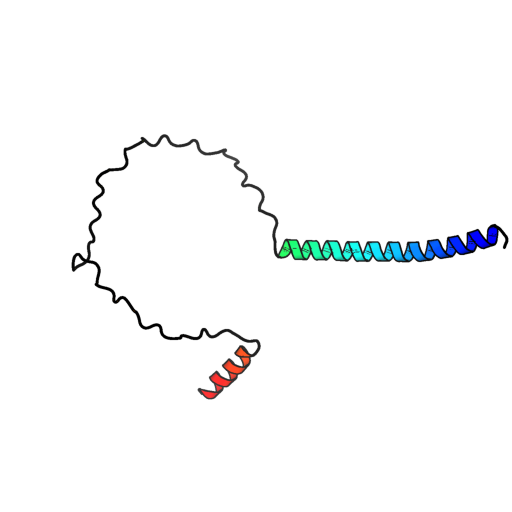1
ATOM 814 N N . LEU A 1 101 ? 14.674 -9.860 15.761 1.00 88.06 101 LEU A N 1
ATOM 815 C CA . LEU A 1 101 ? 15.139 -10.911 14.840 1.00 88.06 101 LEU A CA 1
ATOM 816 C C . LEU A 1 101 ? 15.758 -12.129 15.556 1.00 88.06 101 LEU A C 1
ATOM 818 O O . LEU A 1 101 ? 15.732 -13.226 15.012 1.00 88.06 101 LEU A O 1
ATOM 822 N N . LEU A 1 102 ? 16.272 -11.951 16.780 1.00 90.00 102 LEU A N 1
ATOM 823 C CA . LEU A 1 102 ? 16.933 -12.994 17.578 1.00 90.00 102 LEU A CA 1
ATOM 824 C C . LEU A 1 102 ? 16.062 -13.559 18.713 1.00 90.00 102 LEU A C 1
ATOM 826 O O . LEU A 1 102 ? 16.519 -14.400 19.489 1.00 90.00 102 LEU A O 1
ATOM 830 N N . SER A 1 103 ? 14.798 -13.137 18.805 1.00 89.19 103 SER A N 1
ATOM 831 C CA . SER A 1 103 ? 13.880 -13.561 19.874 1.00 89.19 103 SER A CA 1
ATOM 832 C C . SER A 1 103 ? 13.669 -15.081 19.931 1.00 89.19 103 SER A C 1
ATOM 834 O O . SER A 1 103 ? 13.505 -15.643 21.016 1.00 89.19 103 SER A O 1
ATOM 836 N N . LEU A 1 104 ? 13.743 -15.775 18.789 1.00 88.44 104 LEU A N 1
ATOM 837 C CA . LEU A 1 104 ? 13.636 -17.235 18.707 1.00 88.44 104 LEU A CA 1
ATOM 838 C C . LEU A 1 104 ? 14.811 -17.940 19.410 1.00 88.44 104 LEU A C 1
ATOM 840 O O . LEU A 1 104 ? 14.603 -18.877 20.182 1.00 88.44 104 LEU A O 1
ATOM 844 N N . ASP A 1 105 ? 16.039 -17.488 19.160 1.00 91.62 105 ASP A N 1
ATOM 845 C CA . ASP A 1 105 ? 17.253 -18.113 19.695 1.00 91.62 105 ASP A CA 1
ATOM 846 C C . ASP A 1 105 ? 17.430 -17.823 21.187 1.00 91.62 105 ASP A C 1
ATOM 848 O O . ASP A 1 105 ? 17.909 -18.670 21.945 1.00 91.62 105 ASP A O 1
ATOM 852 N N . GLU A 1 106 ? 17.018 -16.640 21.641 1.00 90.19 106 GLU A N 1
ATOM 853 C CA . GLU A 1 106 ? 16.933 -16.316 23.069 1.00 90.19 106 GLU A CA 1
ATOM 854 C C . GLU A 1 106 ? 15.892 -17.181 23.786 1.00 90.19 106 GLU A C 1
ATOM 856 O O . GLU A 1 106 ? 16.182 -17.730 24.851 1.00 90.19 106 GLU A O 1
ATOM 861 N N . THR A 1 107 ? 14.724 -17.390 23.172 1.00 91.19 107 THR A N 1
ATOM 862 C CA . THR A 1 107 ? 13.670 -18.251 23.730 1.00 91.19 107 THR A CA 1
ATOM 863 C C . THR A 1 107 ? 14.145 -19.698 23.859 1.00 91.19 107 THR A C 1
ATOM 865 O O . THR A 1 107 ? 13.983 -20.301 24.920 1.00 91.19 107 THR A O 1
ATOM 868 N N . LYS A 1 108 ? 14.798 -20.250 22.826 1.00 92.94 108 LYS A N 1
ATOM 869 C CA . LYS A 1 108 ? 15.375 -21.605 22.871 1.00 92.94 108 LYS A CA 1
ATOM 870 C C . LYS A 1 108 ? 16.428 -21.742 23.970 1.00 92.94 108 LYS A C 1
ATOM 872 O O . LYS A 1 108 ? 16.377 -22.693 24.745 1.00 92.94 108 LYS A O 1
ATOM 877 N N . ARG A 1 109 ? 17.348 -20.775 24.080 1.00 92.31 109 ARG A N 1
ATOM 878 C CA . ARG A 1 109 ? 18.366 -20.756 25.146 1.00 92.31 109 ARG A CA 1
ATOM 879 C C . ARG A 1 109 ? 17.735 -20.709 26.535 1.00 92.31 109 ARG A C 1
ATOM 881 O O . ARG A 1 109 ? 18.158 -21.448 27.420 1.00 92.31 109 ARG A O 1
ATOM 888 N N . LYS A 1 110 ? 16.705 -19.880 26.724 1.00 91.56 110 LYS A N 1
ATOM 889 C CA . LYS A 1 110 ? 16.012 -19.770 28.010 1.00 91.56 110 LYS A CA 1
ATOM 890 C C . LYS A 1 110 ? 15.260 -21.053 28.366 1.00 91.56 110 LYS A C 1
ATOM 892 O O . LYS A 1 110 ? 15.353 -21.486 29.509 1.00 91.56 110 LYS A O 1
ATOM 897 N N . ALA A 1 111 ? 14.578 -21.678 27.407 1.00 92.75 111 ALA A N 1
ATOM 898 C CA . ALA A 1 111 ? 13.873 -22.942 27.617 1.00 92.75 111 ALA A CA 1
ATOM 899 C C . ALA A 1 111 ? 14.823 -24.068 28.055 1.00 92.75 111 ALA A C 1
ATOM 901 O O . ALA A 1 111 ? 14.516 -24.786 28.999 1.00 92.75 111 ALA A O 1
ATOM 902 N N . LEU A 1 112 ? 16.005 -24.162 27.435 1.00 93.81 112 LEU A N 1
ATOM 903 C CA . LEU A 1 112 ? 17.038 -25.125 27.829 1.00 93.81 112 LEU A CA 1
ATOM 904 C C . LEU A 1 112 ? 17.588 -24.861 29.238 1.00 93.81 112 LEU A C 1
ATOM 906 O O . LEU A 1 112 ? 17.898 -25.807 29.942 1.00 93.81 112 LEU A O 1
ATOM 910 N N . SER A 1 113 ? 17.693 -23.596 29.662 1.00 91.88 113 SER A N 1
ATOM 911 C CA . SER A 1 113 ? 18.190 -23.238 31.005 1.00 91.88 113 SER A CA 1
ATOM 912 C C . SER A 1 113 ? 17.208 -23.507 32.152 1.00 91.88 113 SER A C 1
ATOM 914 O O . SER A 1 113 ? 17.578 -23.366 33.314 1.00 91.88 113 SER A O 1
ATOM 916 N N 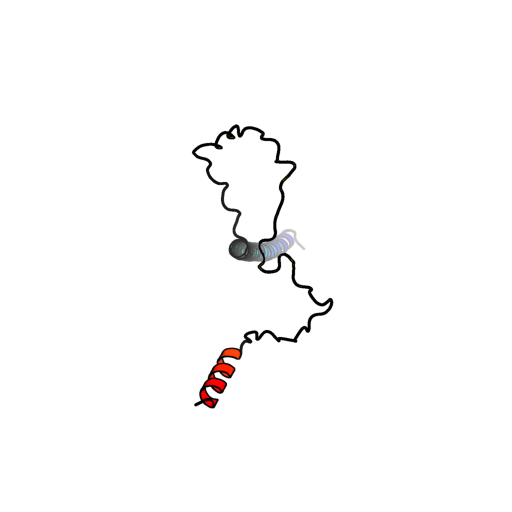. LEU A 1 114 ? 15.944 -23.792 31.831 1.00 88.38 114 LEU A N 1
ATOM 917 C CA . LEU A 1 114 ? 14.888 -24.081 32.806 1.00 88.38 114 LEU A CA 1
ATOM 918 C C . LEU A 1 114 ? 14.675 -25.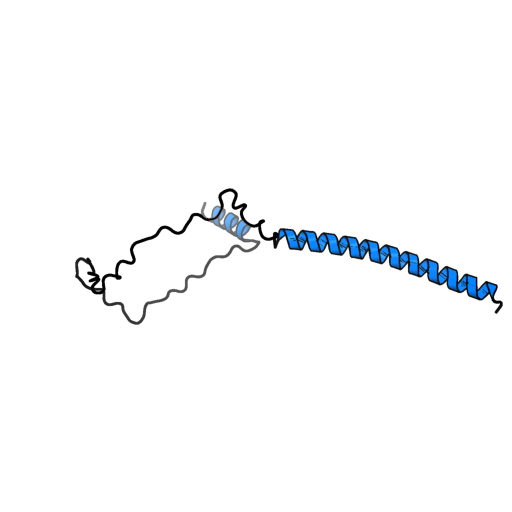588 33.009 1.00 88.38 114 LEU A C 1
ATOM 920 O O . LEU A 1 114 ? 13.796 -25.971 33.780 1.00 88.38 114 LEU A O 1
ATOM 924 N N . ASN A 1 115 ? 15.454 -26.412 32.310 1.00 63.66 115 ASN A N 1
ATOM 925 C CA . ASN A 1 115 ? 15.437 -27.867 32.366 1.00 63.66 115 ASN A CA 1
ATOM 926 C C . ASN A 1 115 ? 16.765 -28.396 32.916 1.00 63.66 115 ASN A C 1
ATOM 928 O O . ASN A 1 115 ? 16.775 -29.583 33.305 1.00 63.66 115 ASN A O 1
#

pLDDT: mean 85.14, std 9.22, range [57.25, 97.5]

Foldseek 3Di:
DDPVVVVVVVVVVVVVVVVVVVVVVVVVVVVVVVVVVVCCVVVPDDPDDPPPVPPDDPDDPDPPDDDPPDDDDFDPDPVSDDDDDDPDDDDDDDDDDDDDPCNVVVVVVVVVVVD

Sequence (115 aa):
MTRLTQVSIITRKIIRYTIFGIIGIVILRGAFLTAYKIYRYYFPAPPPPPTVSFGKLPALPFPQKDNPTNLQFRLETPTGSLPQFPYTVKVFFMPKVFPTLLSLDETK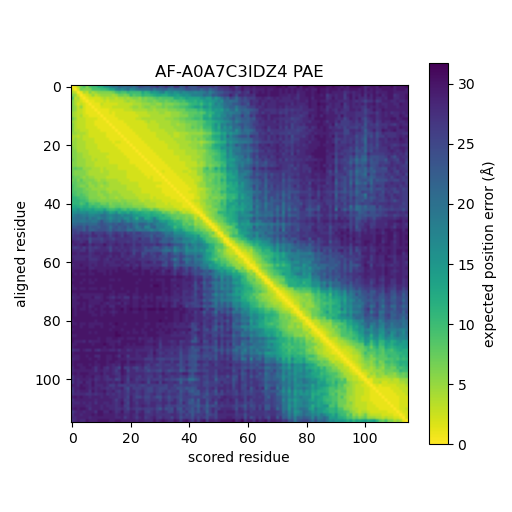RKALSLN

Mean predicted aligned error: 19.01 Å

Secondary structure (DSSP, 8-state):
--HHHHHHHHHHHHHHHHHHHHHHHHHHHHHHHHHHHHHHHHSPPPPPPP--TT-PPPPP----PPP-TT-------TTSS-----S-------PPP---TTHHHHHHHHHHHT-

Radius of gyration: 37.36 Å; Cα contacts (8 Å, |Δi|>4): 6; chains: 1; bounding box: 78×46×96 Å

Solvent-accessible surface area (backbone atoms only — not comparable to full-atom values): 7786 Å² total; per-residue (Å²): 134,58,72,67,60,54,49,55,55,50,50,58,50,49,54,55,52,50,52,53,49,52,54,50,52,53,52,53,52,53,52,50,56,50,51,51,51,55,48,42,69,80,50,61,73,79,75,77,76,79,82,64,86,80,60,78,80,78,82,76,88,68,80,87,67,77,75,73,89,77,76,81,86,78,67,93,46,102,78,64,62,81,81,88,75,72,99,72,77,93,80,76,92,75,83,79,88,71,87,54,98,58,45,66,61,53,48,53,54,51,57,60,74,76,108